Protein AF-A0A836P0I9-F1 (afdb_monomer_lite)

Radius of gyration: 14.76 Å; chains: 1; bounding box: 33×27×36 Å

pLDDT: mean 92.15, std 6.55, range [54.78, 98.25]

InterPro domains:
  IPR006070 Threonylcarbamoyl-AMP synthase-like domain [PF01300] (3-62)
  IPR017945 DHBP synthase RibB-like alpha/beta domain superfamily [SSF55821] (4-62)

Foldseek 3Di:
DPPVPDDDDDDFQADPPDDGDQAPVRHDPVSVVVDPDDDHDHDDPDPDDDWDADPPPRDTPGD

Sequence (63 aa):
VMAWGAPLVSTSANLAGEPPARSRAALDPALLATIDGVVDGEVGTLAQPTQIRDARSGQILRD

Secondary structure (DSSP, 8-state):
--SS-S------SS-TTSPPPSSGGGS-HHHHTTSS-----PPP--SSPPPEE-TTT--EEE-

Organism: NCBI:txid1184265

Structure (mmCIF, N/CA/C/O backbone):
data_AF-A0A836P0I9-F1
#
_entry.id   AF-A0A836P0I9-F1
#
loop_
_atom_site.group_PDB
_atom_site.id
_atom_site.type_symbol
_atom_site.label_atom_id
_atom_site.label_alt_id
_atom_site.label_comp_id
_atom_site.label_asym_id
_atom_site.label_entity_id
_atom_site.label_seq_id
_atom_site.pdbx_PDB_ins_code
_atom_site.Cartn_x
_atom_site.Cartn_y
_atom_site.Cartn_z
_atom_site.occupancy
_atom_site.B_iso_or_equiv
_atom_site.auth_seq_id
_atom_site.auth_comp_id
_atom_site.auth_asym_id
_atom_site.auth_atom_id
_atom_site.pdbx_PDB_model_num
ATOM 1 N N . VAL A 1 1 ? -22.549 -11.514 -12.341 1.00 54.78 1 VAL A N 1
ATOM 2 C CA . VAL A 1 1 ? -21.985 -12.629 -11.542 1.00 54.78 1 VAL A CA 1
ATOM 3 C C . VAL A 1 1 ? -20.680 -12.164 -10.920 1.00 54.78 1 VAL A C 1
ATOM 5 O O . VAL A 1 1 ? -19.967 -11.419 -11.581 1.00 54.78 1 VAL A O 1
ATOM 8 N N . MET A 1 2 ? -20.375 -12.523 -9.672 1.00 78.00 2 MET A N 1
ATOM 9 C CA . MET A 1 2 ? -19.039 -12.263 -9.121 1.00 78.00 2 MET A CA 1
ATOM 10 C C . MET A 1 2 ? -18.077 -13.308 -9.694 1.00 78.00 2 MET A C 1
ATOM 12 O O . MET A 1 2 ? -18.290 -14.492 -9.461 1.00 78.00 2 MET A O 1
ATOM 16 N N . ALA A 1 3 ? -17.061 -12.889 -10.454 1.00 87.19 3 ALA A N 1
ATOM 17 C CA . ALA A 1 3 ? -16.171 -13.815 -11.168 1.00 87.19 3 ALA A CA 1
ATOM 18 C C . ALA A 1 3 ? -15.321 -14.691 -10.228 1.00 87.19 3 ALA A C 1
ATOM 20 O O . ALA A 1 3 ? -15.112 -15.863 -10.51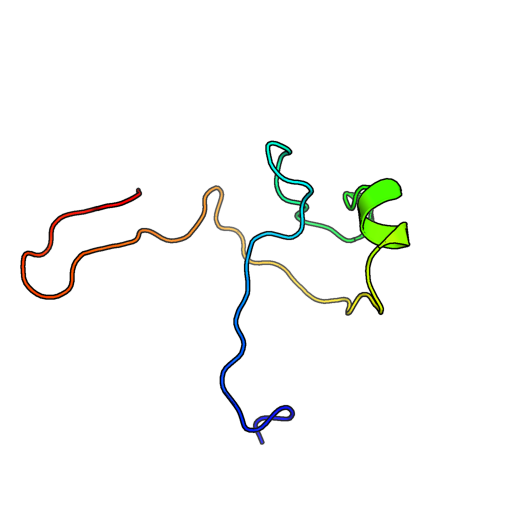1 1.00 87.19 3 ALA A O 1
ATOM 21 N N . TRP A 1 4 ? -14.862 -14.135 -9.102 1.00 89.56 4 TRP A N 1
ATOM 22 C CA . TRP A 1 4 ? -14.017 -14.846 -8.135 1.00 89.56 4 TRP A CA 1
ATOM 23 C C . TRP A 1 4 ? -14.813 -15.709 -7.142 1.00 89.56 4 TRP A C 1
ATOM 25 O O . TRP A 1 4 ? -14.319 -16.719 -6.656 1.00 89.56 4 TRP A O 1
ATOM 35 N N . GLY A 1 5 ? -16.058 -15.331 -6.832 1.00 94.88 5 GLY A N 1
ATOM 36 C CA . GLY A 1 5 ? -16.938 -16.102 -5.943 1.00 94.88 5 GLY A CA 1
ATOM 37 C C . GLY A 1 5 ? -16.528 -16.159 -4.462 1.00 94.88 5 GLY A C 1
ATOM 38 O O . GLY A 1 5 ? -17.243 -16.771 -3.675 1.00 94.88 5 GLY A O 1
ATOM 39 N N . ALA A 1 6 ? -15.431 -15.509 -4.064 1.00 93.81 6 ALA A N 1
ATOM 40 C CA . ALA A 1 6 ? -14.927 -15.473 -2.690 1.00 93.81 6 ALA A CA 1
ATOM 41 C C . ALA A 1 6 ? -14.471 -14.052 -2.288 1.00 93.81 6 ALA A C 1
ATOM 43 O O . ALA A 1 6 ? -14.383 -13.171 -3.148 1.00 93.81 6 ALA A O 1
ATOM 44 N N . PRO A 1 7 ? -14.187 -13.787 -0.998 1.00 95.06 7 PRO A N 1
ATOM 45 C CA . PRO A 1 7 ? -13.566 -12.534 -0.580 1.00 95.06 7 PRO A CA 1
ATOM 46 C C . PRO A 1 7 ? -12.194 -12.328 -1.232 1.00 95.06 7 PRO A C 1
ATOM 48 O O . PRO A 1 7 ? -11.447 -13.281 -1.460 1.00 95.06 7 PRO A O 1
ATOM 51 N N . LEU A 1 8 ? -11.853 -11.066 -1.490 1.00 90.75 8 LEU A N 1
ATOM 52 C CA . LEU A 1 8 ? -10.539 -10.651 -1.968 1.00 90.75 8 LEU A CA 1
ATOM 53 C C . LEU A 1 8 ? -9.859 -9.822 -0.878 1.00 90.75 8 LEU A C 1
ATOM 55 O O . LEU A 1 8 ? -10.403 -8.810 -0.438 1.00 90.75 8 LEU A O 1
ATOM 59 N N . VAL A 1 9 ? -8.666 -10.238 -0.457 1.00 92.69 9 VAL A N 1
ATOM 60 C CA . VAL A 1 9 ? -7.799 -9.403 0.378 1.00 92.69 9 VAL A CA 1
ATOM 61 C C . VAL A 1 9 ? -6.991 -8.518 -0.559 1.00 92.69 9 VAL A C 1
ATOM 63 O O . VAL A 1 9 ? -6.244 -9.021 -1.391 1.00 92.69 9 VAL A O 1
ATOM 66 N N . SER A 1 10 ? -7.159 -7.205 -0.433 1.00 89.69 10 SER A N 1
ATOM 67 C CA . SER A 1 10 ? -6.464 -6.224 -1.263 1.00 89.69 10 SER A CA 1
ATOM 68 C C . SER A 1 10 ? -5.739 -5.218 -0.384 1.00 89.69 10 SER A C 1
ATOM 70 O O . SER A 1 10 ? -6.322 -4.648 0.538 1.00 89.69 10 SER A O 1
ATOM 72 N N . THR A 1 11 ? -4.478 -4.965 -0.710 1.00 91.19 11 THR A N 1
ATOM 73 C CA . THR A 1 11 ? -3.694 -3.838 -0.195 1.00 91.19 11 THR A CA 1
ATOM 74 C C . THR A 1 11 ? -3.412 -2.863 -1.331 1.00 91.19 11 THR A C 1
ATOM 76 O O . THR A 1 11 ? -3.816 -3.087 -2.473 1.00 91.19 11 THR A O 1
ATOM 79 N N . SER A 1 12 ? -2.736 -1.758 -1.032 1.00 91.44 12 SER A N 1
ATOM 80 C CA . SER A 1 12 ? -2.202 -0.898 -2.079 1.00 91.44 12 SER A CA 1
ATOM 81 C C . SER A 1 12 ? -1.110 -1.619 -2.884 1.00 91.44 12 SER A C 1
ATOM 83 O O . SER A 1 12 ? -0.356 -2.426 -2.337 1.00 91.44 12 SER A O 1
ATOM 85 N N . ALA A 1 13 ? -1.051 -1.347 -4.190 1.00 94.00 13 ALA A N 1
ATOM 86 C CA . ALA A 1 13 ? -0.089 -1.954 -5.108 1.00 94.00 13 ALA A CA 1
ATOM 87 C C . ALA A 1 13 ? 1.258 -1.212 -5.050 1.00 94.00 13 ALA A C 1
ATOM 89 O O . ALA A 1 13 ? 1.511 -0.300 -5.840 1.00 94.00 13 ALA A O 1
ATOM 90 N N . ASN A 1 14 ? 2.092 -1.571 -4.074 1.00 95.50 14 ASN A N 1
ATOM 91 C CA . ASN A 1 14 ? 3.424 -1.005 -3.859 1.00 95.50 14 ASN A CA 1
ATOM 92 C C . ASN A 1 14 ? 4.316 -1.950 -3.050 1.00 95.50 14 ASN A C 1
ATOM 94 O O . ASN A 1 14 ? 3.830 -2.830 -2.339 1.00 95.50 14 ASN A O 1
ATOM 98 N N . LEU A 1 15 ? 5.628 -1.719 -3.119 1.00 96.94 15 LEU A N 1
ATOM 99 C CA . LEU A 1 15 ? 6.572 -2.273 -2.151 1.00 96.94 15 LEU A CA 1
ATOM 100 C C . LEU A 1 15 ? 6.360 -1.620 -0.778 1.00 96.94 15 LEU A C 1
ATOM 102 O O . LEU A 1 15 ? 5.903 -0.479 -0.673 1.00 96.94 15 LEU A O 1
ATOM 106 N N . ALA A 1 16 ? 6.679 -2.346 0.292 1.00 95.56 16 ALA A N 1
ATOM 107 C CA . ALA A 1 16 ? 6.508 -1.843 1.650 1.00 95.56 16 ALA A CA 1
ATOM 108 C C . ALA A 1 16 ? 7.315 -0.549 1.866 1.00 95.56 16 ALA A C 1
ATOM 110 O O . ALA A 1 16 ? 8.516 -0.520 1.623 1.00 95.56 16 ALA A O 1
ATOM 111 N N . GLY A 1 17 ? 6.646 0.506 2.337 1.00 94.31 17 GLY A N 1
ATOM 112 C CA . GLY A 1 17 ? 7.246 1.831 2.540 1.00 94.31 17 GLY A CA 1
ATOM 113 C C . GLY A 1 17 ? 7.168 2.763 1.328 1.00 94.31 17 GLY A C 1
ATOM 114 O O . GLY A 1 17 ? 7.282 3.972 1.507 1.00 94.31 17 GLY A O 1
ATOM 115 N N . GLU A 1 18 ? 6.893 2.236 0.134 1.00 95.50 18 GLU A N 1
ATOM 116 C CA . GLU A 1 18 ? 6.798 3.035 -1.089 1.00 95.50 18 GLU A CA 1
ATOM 117 C C . GLU A 1 18 ? 5.385 3.595 -1.328 1.00 95.50 18 GLU A C 1
ATOM 119 O O . GLU A 1 18 ? 4.394 3.033 -0.843 1.00 95.50 18 GLU A O 1
ATOM 124 N N . PRO A 1 19 ? 5.246 4.692 -2.098 1.00 92.25 19 PRO A N 1
ATOM 125 C CA . PRO A 1 19 ? 3.943 5.224 -2.479 1.00 92.25 19 PRO A CA 1
ATOM 126 C C . PRO A 1 19 ? 3.106 4.224 -3.300 1.00 92.25 19 PRO A C 1
ATOM 128 O O . PRO A 1 19 ? 3.646 3.498 -4.135 1.00 92.25 19 PRO A O 1
ATOM 131 N N . PRO A 1 20 ? 1.769 4.213 -3.138 1.00 91.88 20 PRO A N 1
ATOM 132 C CA . PRO A 1 20 ? 0.889 3.345 -3.912 1.00 91.88 20 PRO A CA 1
ATOM 133 C C . PRO A 1 20 ? 0.824 3.766 -5.386 1.00 91.88 20 PRO A C 1
ATOM 135 O O . PRO A 1 20 ? 0.605 4.944 -5.694 1.00 91.88 20 PRO A O 1
ATOM 138 N N . ALA A 1 21 ? 0.920 2.801 -6.302 1.00 91.94 21 ALA 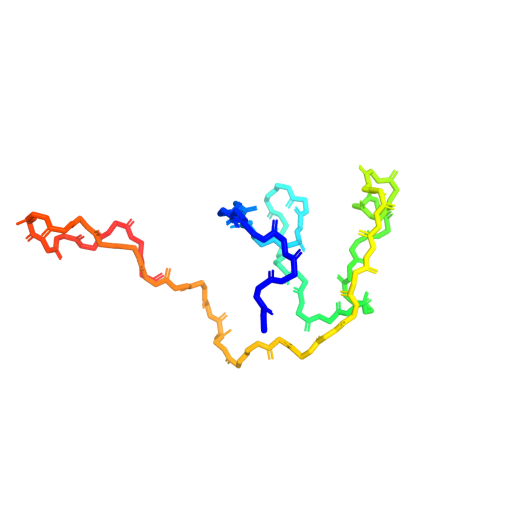A N 1
ATOM 139 C CA . ALA A 1 21 ? 0.684 3.056 -7.719 1.00 91.94 21 ALA A C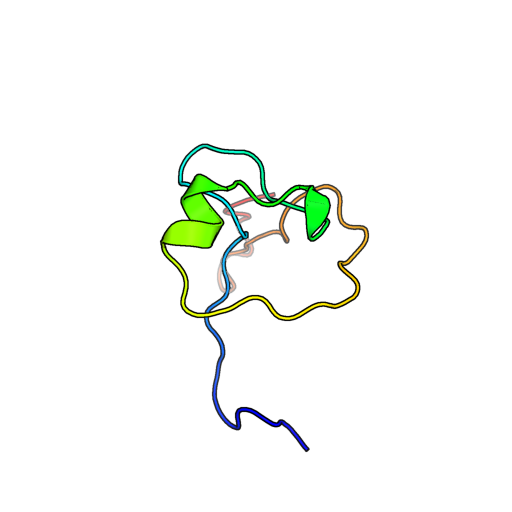A 1
ATOM 140 C C . ALA A 1 21 ? -0.802 3.367 -7.985 1.00 91.94 21 ALA A C 1
ATOM 142 O O . ALA A 1 21 ? -1.697 2.679 -7.493 1.00 91.94 21 ALA A O 1
ATOM 143 N N . ARG A 1 22 ? -1.067 4.403 -8.793 1.00 89.50 22 ARG A N 1
ATOM 144 C CA . ARG A 1 22 ? -2.422 4.806 -9.245 1.00 89.50 22 ARG A CA 1
ATOM 145 C C . ARG A 1 22 ? -2.629 4.658 -10.753 1.00 89.50 22 ARG A C 1
ATOM 147 O O . ARG A 1 22 ? -3.627 5.097 -11.304 1.00 89.50 22 ARG A O 1
ATOM 154 N N 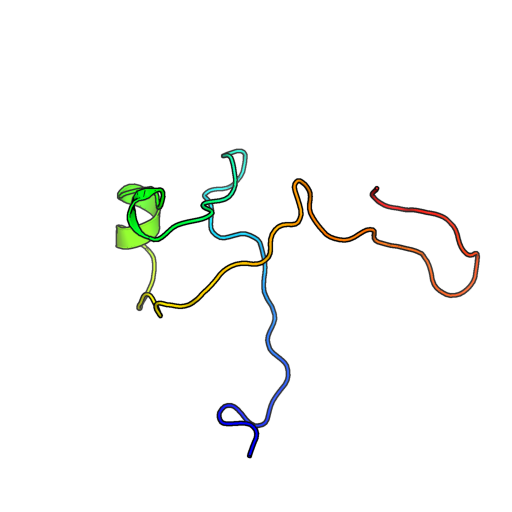. SER A 1 23 ? -1.660 4.078 -11.440 1.00 90.25 23 SER A N 1
ATOM 155 C CA . SER A 1 23 ? -1.757 3.722 -12.847 1.00 90.25 23 SER A CA 1
ATOM 156 C C . SER A 1 23 ? -0.793 2.580 -13.108 1.00 90.25 23 SER A C 1
ATOM 158 O O . SER A 1 23 ? 0.191 2.408 -12.385 1.00 90.25 23 SER A O 1
ATOM 160 N N . ARG A 1 24 ? -1.040 1.818 -14.172 1.00 91.56 24 ARG A N 1
ATOM 161 C CA . ARG A 1 24 ? -0.136 0.742 -14.580 1.00 91.56 24 ARG A CA 1
ATOM 162 C C . ARG A 1 24 ? 1.290 1.238 -14.834 1.00 91.56 24 ARG A C 1
ATOM 164 O O . ARG A 1 24 ? 2.242 0.560 -14.471 1.00 91.56 24 ARG A O 1
ATOM 171 N N . ALA A 1 25 ? 1.434 2.422 -15.429 1.00 92.94 25 ALA A N 1
ATOM 172 C CA . ALA A 1 25 ? 2.736 3.023 -15.717 1.00 92.94 25 ALA A CA 1
ATOM 173 C C . ALA A 1 25 ? 3.509 3.446 -14.454 1.00 92.94 25 ALA A C 1
ATOM 175 O O . ALA A 1 25 ? 4.717 3.634 -14.524 1.00 92.94 25 ALA A O 1
ATOM 176 N N . ALA A 1 26 ? 2.823 3.603 -13.318 1.00 93.31 26 ALA A N 1
ATOM 177 C CA . ALA A 1 26 ? 3.428 3.965 -12.040 1.00 93.31 26 ALA A CA 1
ATOM 178 C C . ALA A 1 26 ? 3.838 2.748 -11.189 1.00 93.31 26 ALA A C 1
ATOM 180 O O . ALA A 1 26 ? 4.331 2.937 -10.080 1.00 93.31 26 ALA A O 1
ATOM 181 N N . LEU A 1 27 ? 3.604 1.515 -11.656 1.00 94.62 27 LEU A N 1
ATOM 182 C CA . LEU A 1 27 ? 4.030 0.312 -10.940 1.00 94.62 27 LEU A CA 1
ATOM 183 C C . LEU A 1 27 ? 5.554 0.183 -10.968 1.00 94.62 27 LEU A C 1
ATOM 185 O O . LEU A 1 27 ? 6.177 0.288 -12.024 1.00 94.62 27 LEU A O 1
ATOM 189 N N . ASP A 1 28 ? 6.133 -0.093 -9.803 1.00 96.94 28 ASP A N 1
ATOM 190 C CA . ASP A 1 28 ? 7.566 -0.329 -9.661 1.00 96.94 28 ASP A CA 1
ATOM 191 C C . ASP A 1 28 ? 7.980 -1.598 -10.440 1.00 96.94 28 ASP A C 1
ATOM 193 O O . ASP A 1 28 ? 7.391 -2.665 -10.219 1.00 96.94 28 ASP A O 1
ATOM 197 N N . PRO A 1 29 ? 8.990 -1.538 -11.330 1.00 96.94 29 PRO A N 1
ATOM 198 C CA . PRO A 1 29 ? 9.513 -2.716 -12.020 1.00 96.94 29 PRO A CA 1
ATOM 199 C C . PRO A 1 29 ? 9.927 -3.860 -11.084 1.00 96.94 29 PRO A C 1
ATOM 201 O O . PRO A 1 29 ? 9.770 -5.027 -11.444 1.00 96.94 29 PRO A O 1
ATOM 204 N N . ALA A 1 30 ? 10.421 -3.551 -9.882 1.00 97.56 30 ALA A N 1
ATOM 205 C CA . ALA A 1 30 ? 10.772 -4.551 -8.883 1.00 97.56 30 ALA A CA 1
ATOM 206 C C . ALA A 1 30 ? 9.530 -5.259 -8.324 1.00 97.56 30 ALA A C 1
ATOM 208 O O . ALA A 1 30 ? 9.570 -6.470 -8.137 1.00 97.56 30 ALA A O 1
ATOM 209 N N . LEU A 1 31 ? 8.411 -4.549 -8.131 1.00 96.75 31 LEU A N 1
ATOM 210 C CA . LEU A 1 31 ? 7.131 -5.174 -7.770 1.00 96.75 31 LEU A CA 1
ATOM 211 C C . LEU A 1 31 ? 6.600 -6.054 -8.909 1.00 96.75 31 LEU A C 1
ATOM 213 O O . LEU A 1 31 ? 6.117 -7.158 -8.669 1.00 96.75 31 LEU A O 1
ATOM 217 N N . LEU A 1 32 ? 6.701 -5.586 -10.158 1.00 97.00 32 LEU A N 1
ATOM 218 C CA . LEU A 1 32 ? 6.250 -6.347 -11.330 1.00 97.00 32 LEU A CA 1
ATOM 219 C C . LEU A 1 32 ? 6.988 -7.683 -11.482 1.00 97.00 32 LEU A C 1
ATOM 221 O O . LEU A 1 32 ? 6.410 -8.642 -11.983 1.00 97.00 32 LEU A O 1
ATOM 225 N N . ALA A 1 33 ? 8.240 -7.757 -11.032 1.00 97.81 33 ALA A N 1
ATOM 226 C CA . ALA A 1 33 ? 9.029 -8.982 -11.065 1.00 97.81 33 ALA A CA 1
ATOM 227 C C . ALA A 1 33 ? 8.620 -10.020 -9.999 1.00 97.81 33 ALA A C 1
ATOM 229 O O . ALA A 1 33 ? 9.059 -11.165 -10.088 1.00 97.81 33 ALA A O 1
ATOM 230 N N . THR A 1 34 ? 7.811 -9.652 -8.994 1.00 97.06 34 THR A N 1
ATOM 231 C CA . THR A 1 34 ? 7.442 -10.536 -7.869 1.00 97.06 34 THR A CA 1
ATOM 232 C C . THR A 1 34 ? 6.002 -11.044 -7.906 1.00 97.06 34 THR A C 1
ATOM 234 O O . THR A 1 34 ? 5.603 -11.773 -7.002 1.00 97.06 34 THR A O 1
ATOM 237 N N . ILE A 1 35 ? 5.198 -10.627 -8.885 1.00 96.19 35 ILE A N 1
ATOM 238 C CA . ILE A 1 35 ? 3.763 -10.935 -8.958 1.00 96.19 35 ILE A CA 1
ATOM 239 C C . ILE A 1 35 ? 3.438 -11.794 -10.180 1.00 96.19 35 ILE A C 1
ATOM 241 O O . ILE A 1 35 ? 4.076 -11.675 -11.223 1.00 96.19 35 ILE A O 1
ATOM 245 N N . ASP A 1 36 ? 2.394 -12.614 -10.074 1.00 97.44 36 ASP A N 1
ATOM 246 C CA . ASP A 1 36 ? 1.969 -13.506 -11.161 1.00 97.44 36 ASP A CA 1
ATOM 247 C C . ASP A 1 36 ? 1.266 -12.772 -12.315 1.00 97.44 36 ASP A C 1
ATOM 249 O O . ASP A 1 36 ? 1.170 -13.289 -13.429 1.00 97.44 36 ASP A O 1
ATOM 253 N N . GLY A 1 37 ? 0.743 -11.566 -12.074 1.00 94.94 37 GLY A N 1
ATOM 254 C CA . GLY A 1 37 ? 0.049 -10.814 -13.111 1.00 94.94 37 GLY A CA 1
ATOM 255 C C . GLY A 1 37 ? -0.439 -9.435 -12.691 1.00 94.94 37 GLY A C 1
ATOM 256 O O . GLY A 1 37 ? -0.488 -9.086 -11.514 1.00 94.94 37 GLY A O 1
ATOM 257 N N . VAL A 1 38 ? -0.831 -8.658 -13.702 1.00 94.31 38 VAL A N 1
ATOM 258 C CA . VAL A 1 38 ? -1.428 -7.325 -13.570 1.00 94.31 38 VAL A CA 1
ATOM 259 C C . VAL A 1 38 ? -2.725 -7.300 -14.362 1.00 94.31 38 VAL A C 1
ATOM 261 O O . VAL A 1 38 ? -2.741 -7.650 -15.543 1.00 94.31 38 VAL A O 1
ATOM 264 N N . VAL A 1 39 ? -3.799 -6.851 -13.721 1.00 90.62 39 VAL A N 1
ATOM 265 C CA . VAL A 1 39 ? -5.093 -6.612 -14.364 1.00 90.62 39 VAL A CA 1
ATOM 266 C C . VAL A 1 39 ? -5.269 -5.107 -14.523 1.00 90.62 39 VAL A C 1
ATOM 268 O O . VAL A 1 39 ? -5.073 -4.362 -13.565 1.00 90.62 39 VAL A O 1
ATOM 271 N N . ASP A 1 40 ? -5.593 -4.667 -15.738 1.00 87.94 40 ASP A N 1
ATOM 272 C CA . ASP A 1 40 ? -5.844 -3.253 -16.024 1.00 87.94 40 ASP A CA 1
ATOM 273 C C . ASP A 1 40 ? -7.268 -2.851 -1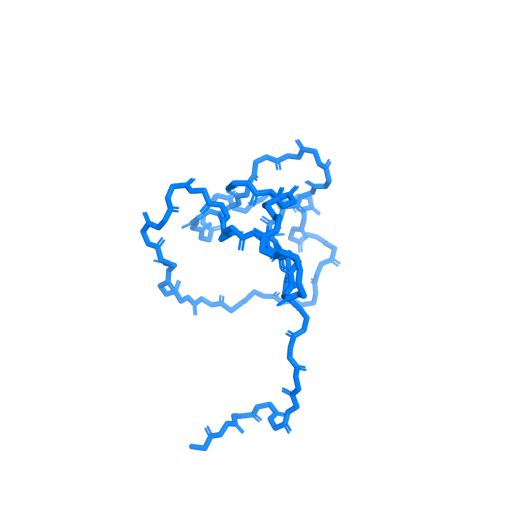5.619 1.00 87.94 40 ASP A C 1
ATOM 275 O O . ASP A 1 40 ? -8.186 -3.675 -15.639 1.00 87.94 40 ASP A O 1
ATOM 279 N N . GLY A 1 41 ? -7.455 -1.585 -15.256 1.00 86.62 41 GLY A N 1
ATOM 280 C CA . GLY A 1 41 ? -8.740 -1.066 -14.798 1.00 86.62 41 GLY A CA 1
ATOM 281 C C . GLY A 1 41 ? -8.658 0.356 -14.253 1.00 86.62 41 GLY A C 1
ATOM 282 O O . GLY A 1 41 ? -7.593 0.844 -13.875 1.00 86.62 41 GLY A O 1
ATOM 283 N N . GLU A 1 42 ? -9.807 1.027 -14.208 1.00 85.69 42 GLU A N 1
ATOM 284 C CA . GLU A 1 42 ? -9.909 2.361 -13.622 1.00 85.69 42 GLU A CA 1
ATOM 285 C C . GLU A 1 42 ? -9.698 2.302 -12.107 1.00 85.69 42 GLU A C 1
ATOM 287 O O . GLU A 1 42 ? -10.299 1.489 -11.401 1.00 85.69 42 GLU A O 1
ATOM 292 N N . VAL A 1 43 ? -8.855 3.199 -11.597 1.00 84.75 43 VAL A N 1
ATOM 293 C CA . VAL A 1 43 ? -8.702 3.417 -10.158 1.00 84.75 43 VAL A CA 1
ATOM 294 C C . VAL A 1 43 ? -9.610 4.555 -9.700 1.00 84.75 43 VAL A C 1
ATOM 296 O O . VAL A 1 43 ? -9.901 5.485 -10.452 1.00 84.75 43 VAL A O 1
ATOM 299 N N . GLY A 1 44 ? -10.045 4.503 -8.441 1.00 84.06 44 GLY A N 1
ATOM 300 C CA . GLY A 1 44 ? -10.819 5.588 -7.841 1.00 84.06 44 GLY A CA 1
ATOM 301 C C . GLY A 1 44 ? -10.020 6.891 -7.694 1.00 84.06 44 GLY A C 1
ATOM 302 O O . GLY A 1 44 ? -8.792 6.910 -7.753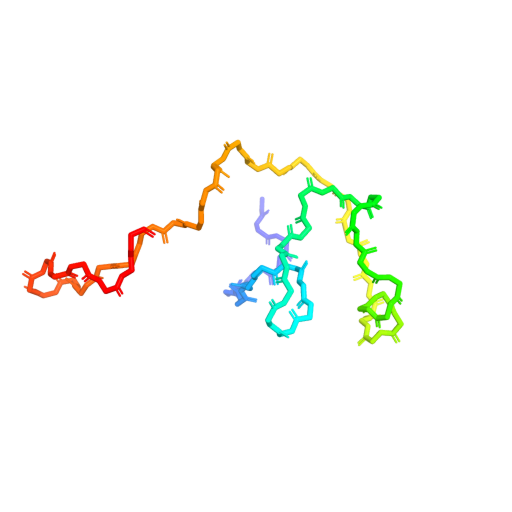 1.00 84.06 44 GLY A O 1
ATOM 303 N N . THR A 1 45 ? -10.728 7.990 -7.434 1.00 86.69 45 THR A N 1
ATOM 304 C CA . THR A 1 45 ? -10.158 9.346 -7.309 1.00 86.69 45 THR A CA 1
ATOM 305 C C . THR A 1 45 ? -9.742 9.723 -5.885 1.00 86.69 45 THR A C 1
ATOM 307 O O . THR A 1 45 ? -9.337 10.859 -5.638 1.00 86.69 45 THR A O 1
ATOM 310 N N . LEU A 1 46 ? -9.845 8.795 -4.928 1.00 87.19 46 LEU A N 1
ATOM 311 C CA . LEU A 1 46 ? -9.467 9.059 -3.543 1.00 87.19 46 LEU A CA 1
ATOM 312 C C . LEU A 1 46 ? -7.968 9.371 -3.447 1.00 87.19 46 LEU A C 1
ATOM 314 O O . LEU A 1 46 ? -7.112 8.592 -3.872 1.00 87.19 46 LEU A O 1
ATOM 318 N N . ALA A 1 47 ? -7.650 10.519 -2.846 1.00 83.69 47 ALA A N 1
ATOM 319 C CA . ALA A 1 47 ? -6.270 10.944 -2.636 1.00 83.69 47 ALA A CA 1
ATOM 320 C C . ALA A 1 47 ? -5.543 10.067 -1.602 1.00 83.69 47 ALA A C 1
ATOM 322 O O . ALA A 1 47 ? -4.330 9.886 -1.700 1.00 83.69 47 ALA A O 1
ATOM 323 N N . GLN A 1 48 ? -6.278 9.480 -0.658 1.00 84.50 48 GLN A N 1
ATOM 324 C CA . GLN A 1 48 ? -5.756 8.659 0.434 1.00 84.50 48 GLN A CA 1
ATOM 325 C C . GLN A 1 48 ? -6.545 7.345 0.572 1.00 84.50 48 GLN A C 1
ATOM 327 O O . GLN A 1 48 ? -7.654 7.249 0.035 1.00 84.50 48 GLN A O 1
ATOM 332 N N . PRO A 1 49 ? -5.992 6.321 1.252 1.00 87.38 49 PRO A N 1
ATOM 333 C CA . PRO A 1 49 ? -6.722 5.094 1.553 1.00 87.38 49 PRO A CA 1
ATOM 334 C C . PRO A 1 49 ? -8.040 5.373 2.279 1.00 87.38 49 PRO A C 1
ATOM 336 O O . PRO A 1 49 ? -8.204 6.396 2.932 1.00 87.38 49 PRO A O 1
ATOM 339 N N . THR A 1 50 ? -8.979 4.433 2.211 1.00 90.88 50 THR A N 1
ATOM 340 C CA . THR A 1 50 ? -10.222 4.561 2.973 1.00 90.88 50 THR A CA 1
ATOM 341 C C . THR A 1 50 ? -9.945 4.527 4.473 1.00 90.88 50 THR A C 1
ATOM 343 O O . THR A 1 50 ? -9.127 3.726 4.955 1.00 90.88 50 THR A O 1
ATOM 346 N N . GLN A 1 51 ? -10.689 5.353 5.199 1.00 95.31 51 GLN A N 1
ATOM 347 C CA . GLN A 1 51 ? -10.669 5.405 6.650 1.00 95.31 51 GLN A CA 1
ATOM 348 C C . GLN A 1 51 ? -10.982 4.033 7.260 1.00 95.31 51 GLN A C 1
ATOM 350 O O . GLN A 1 51 ? -11.854 3.307 6.777 1.00 95.31 51 GLN A O 1
ATOM 355 N N . ILE A 1 52 ? -10.287 3.688 8.342 1.00 95.62 52 ILE A N 1
ATOM 356 C CA . ILE A 1 52 ? -10.553 2.482 9.131 1.00 95.62 52 ILE A CA 1
ATOM 357 C C . ILE A 1 52 ? -11.106 2.912 10.487 1.00 95.62 52 ILE A C 1
ATOM 359 O O . ILE A 1 52 ? -10.507 3.739 11.174 1.00 95.62 52 ILE A O 1
ATOM 363 N N . ARG A 1 53 ? -12.239 2.327 10.883 1.00 97.56 53 ARG A N 1
ATOM 364 C CA . ARG A 1 53 ? -12.919 2.601 12.155 1.00 97.56 53 ARG A CA 1
ATOM 365 C C . ARG A 1 53 ? -13.171 1.311 12.928 1.00 97.56 53 ARG A C 1
ATOM 367 O O . ARG A 1 53 ? -13.561 0.312 12.327 1.00 97.56 53 ARG A O 1
ATOM 374 N N . ASP A 1 54 ? -13.002 1.341 14.249 1.00 97.81 54 ASP A N 1
ATOM 375 C CA . ASP A 1 54 ? -13.525 0.281 15.118 1.00 97.81 54 ASP A CA 1
ATOM 376 C C . ASP A 1 54 ? -15.059 0.375 15.133 1.00 97.81 54 ASP A C 1
ATOM 378 O O . ASP A 1 54 ? -15.633 1.404 15.492 1.00 97.81 54 ASP A O 1
ATOM 382 N N . ALA A 1 55 ? -15.728 -0.704 14.725 1.00 97.44 55 ALA A N 1
ATOM 383 C CA . ALA A 1 55 ? -17.180 -0.727 14.563 1.00 97.44 55 ALA A CA 1
ATOM 384 C C . ALA A 1 55 ? -17.968 -0.650 15.885 1.00 97.44 55 ALA A C 1
ATOM 386 O O . ALA A 1 55 ? -19.147 -0.307 15.863 1.00 97.44 55 ALA A O 1
ATOM 387 N N . ARG A 1 56 ? -17.355 -0.976 17.030 1.00 98.19 56 ARG A N 1
ATOM 388 C CA . ARG A 1 56 ? -18.008 -0.948 18.350 1.00 98.19 56 ARG A CA 1
ATOM 389 C C . ARG A 1 56 ? -17.894 0.423 19.000 1.00 98.19 56 ARG A C 1
ATOM 391 O O . ARG A 1 56 ? -18.864 0.898 19.579 1.00 98.19 56 ARG A O 1
ATOM 398 N N . SER A 1 57 ? -16.710 1.032 18.946 1.00 97.81 57 SER A N 1
ATOM 399 C CA . SER A 1 57 ? -16.435 2.308 19.624 1.00 97.81 57 SER A CA 1
ATOM 400 C C . SER A 1 57 ? -16.582 3.528 18.715 1.00 97.81 57 SER A C 1
ATOM 402 O O . SER A 1 57 ? -16.691 4.647 19.208 1.00 97.81 57 SER A O 1
ATOM 404 N N . GLY A 1 58 ? -16.546 3.338 17.393 1.00 97.19 58 GLY A N 1
ATOM 405 C CA . GLY A 1 58 ? -16.494 4.422 16.412 1.00 97.19 58 GLY A CA 1
ATOM 406 C C . GLY A 1 58 ? -15.122 5.097 16.298 1.00 97.19 58 GLY A C 1
ATOM 407 O O . GLY A 1 58 ? -14.974 6.026 15.497 1.00 97.19 58 GLY A O 1
ATOM 408 N N . GLN A 1 59 ? -14.121 4.640 17.062 1.00 98.25 59 GLN A N 1
ATOM 409 C CA . GLN A 1 59 ? -12.763 5.181 17.034 1.00 98.25 59 GLN A CA 1
ATOM 410 C C . GLN A 1 59 ? -12.170 5.063 15.628 1.00 98.25 59 GLN A C 1
ATOM 412 O O . GLN A 1 59 ? -12.208 3.994 15.019 1.00 98.25 59 GLN A O 1
ATOM 417 N N . ILE A 1 60 ? -11.588 6.152 15.129 1.00 97.50 60 ILE A N 1
ATOM 418 C CA . ILE A 1 60 ? -10.827 6.132 13.881 1.00 97.50 60 ILE A CA 1
ATOM 419 C C . ILE A 1 60 ? -9.431 5.579 14.173 1.00 97.50 60 ILE A C 1
ATOM 421 O O . ILE A 1 60 ? -8.715 6.109 15.018 1.00 97.50 60 ILE A O 1
ATOM 425 N N . LEU A 1 61 ? -9.069 4.496 13.487 1.00 96.94 61 LEU A N 1
ATOM 426 C CA . LEU A 1 61 ? -7.761 3.842 13.591 1.00 96.94 61 LEU A CA 1
ATOM 427 C C . LEU A 1 61 ? -6.787 4.337 12.515 1.00 96.94 61 LEU A C 1
ATOM 429 O O . LEU A 1 61 ? -5.574 4.272 12.698 1.00 96.94 61 LEU A O 1
ATOM 433 N N . ARG A 1 62 ? -7.324 4.815 11.390 1.00 94.12 62 ARG A N 1
ATOM 434 C CA . ARG A 1 62 ? -6.590 5.437 10.285 1.00 94.12 62 ARG A CA 1
ATOM 435 C C . ARG A 1 62 ? -7.540 6.353 9.527 1.00 94.12 62 ARG A C 1
ATOM 437 O O . ARG A 1 62 ? -8.621 5.879 9.180 1.00 94.12 62 ARG A O 1
ATOM 444 N N . ASP A 1 63 ? -7.130 7.592 9.274 1.00 89.38 63 ASP A N 1
ATOM 445 C CA . ASP A 1 63 ? -7.863 8.577 8.461 1.00 89.38 63 ASP A CA 1
ATOM 446 C C . ASP A 1 63 ? -7.786 8.321 6.948 1.00 89.38 63 ASP A C 1
ATOM 448 O O . ASP A 1 63 ? -6.781 7.726 6.492 1.00 89.38 63 ASP A O 1
#